Protein AF-A0AAD9NI65-F1 (afdb_monomer_lite)

Foldseek 3Di:
DDDDDDDDDDDDDPPPPPPPPPPVPDPCVVVQVVLDPDPDGAAEDEDDCVCQPDDDPPDPPDPPHSCVVVVVVVVCVVVVNVVSHHYDDDDPPPPDD

Secondary structure (DSSP, 8-state):
---------------------------HHHHHHHS-SSSSPPPEEE--GGGGG---SS-TT-S-SHHHHHHHHHHHHHTT-GGGSEEEPP-------

Sequence (97 aa):
MQRGRQQRKGAGTAQDTDLQHGAEEGDVTALLSSLTLGPSPPVGLLYNDVMLQHECTWDAANPECPDRLSMAYERCQNYGLVDRCLLLQVLFKHCQE

Radius of gyration: 29.48 Å; chains: 1; bounding box: 40×80×72 Å

Organism: Ridgeia piscesae (NCBI:txid27915)

pLDDT: mean 73.78, std 21.33, range [37.12, 98.0]

InterPro domains:
  IPR023696 Ureohydrolase domain superfamily [SSF52768] (43-90)
  IPR037138 Histone deacetylase domain superfamily [G3DSA:3.40.800.20] (38-95)

Structure (mmCIF, N/CA/C/O backbone):
data_AF-A0AAD9NI65-F1
#
_entry.id   AF-A0AAD9NI65-F1
#
loop_
_atom_site.group_PDB
_atom_site.id
_atom_site.type_symbol
_atom_site.label_atom_id
_atom_site.label_alt_id
_atom_site.label_comp_id
_atom_site.label_asym_id
_atom_site.label_entity_id
_atom_site.label_seq_id
_atom_site.pdbx_PDB_ins_code
_atom_site.Cartn_x
_atom_site.Cartn_y
_atom_site.Cartn_z
_atom_site.occupancy
_atom_site.B_iso_or_equiv
_atom_site.auth_seq_id
_atom_site.auth_comp_id
_atom_site.auth_asym_id
_atom_site.auth_atom_id
_atom_site.pdbx_PDB_model_num
ATOM 1 N N . MET A 1 1 ? -12.943 68.214 57.379 1.00 40.06 1 MET A N 1
ATOM 2 C CA . MET A 1 1 ? -13.467 69.009 56.241 1.00 40.06 1 MET A CA 1
ATOM 3 C C . MET A 1 1 ? -12.765 68.505 54.984 1.00 40.06 1 MET A C 1
ATOM 5 O O . MET A 1 1 ? -11.557 68.601 54.923 1.00 40.06 1 MET A O 1
ATOM 9 N N . GLN A 1 2 ? -13.374 67.581 54.239 1.00 40.41 2 GLN A N 1
ATOM 10 C CA . GLN A 1 2 ? -14.203 67.801 53.040 1.00 40.41 2 GLN A CA 1
ATOM 11 C C . GLN A 1 2 ? -13.410 68.115 51.748 1.00 40.41 2 GLN A C 1
ATOM 13 O O . GLN A 1 2 ? -12.905 69.217 51.600 1.00 40.41 2 GLN A O 1
ATOM 18 N N . ARG A 1 3 ? -13.528 67.164 50.795 1.00 42.19 3 ARG A N 1
ATOM 19 C CA . ARG A 1 3 ? -13.502 67.283 49.313 1.00 42.19 3 ARG A CA 1
ATOM 20 C C . ARG A 1 3 ? -12.110 67.412 48.648 1.00 42.19 3 ARG A C 1
ATOM 22 O O . ARG A 1 3 ? -11.268 68.141 49.129 1.00 42.19 3 ARG A O 1
ATOM 29 N N . GLY A 1 4 ? -11.813 66.750 47.526 1.00 40.78 4 GLY A N 1
ATOM 30 C CA . GLY A 1 4 ? -12.672 65.952 46.656 1.00 40.78 4 GLY A CA 1
ATOM 31 C C . GLY A 1 4 ? -11.933 65.267 45.493 1.00 40.78 4 GLY A C 1
ATOM 32 O O . GLY A 1 4 ? -10.818 65.619 45.132 1.00 40.78 4 GLY A O 1
ATOM 33 N N . ARG A 1 5 ? -12.632 64.260 44.950 1.00 50.56 5 ARG A N 1
ATOM 34 C CA . ARG A 1 5 ? -12.539 63.614 43.628 1.00 50.56 5 ARG A CA 1
ATOM 35 C C . ARG A 1 5 ? -11.766 64.387 42.549 1.00 50.56 5 ARG A C 1
ATOM 37 O O . ARG A 1 5 ? -12.168 65.487 42.186 1.00 50.56 5 ARG A O 1
ATOM 44 N N . GLN A 1 6 ? -10.903 63.664 41.833 1.00 58.44 6 GLN A N 1
ATOM 45 C CA . GLN A 1 6 ? -10.815 63.832 40.382 1.00 58.44 6 GLN A CA 1
ATOM 46 C C . GLN A 1 6 ? -10.751 62.468 39.687 1.00 58.44 6 GLN A C 1
ATOM 48 O O . GLN A 1 6 ? -9.811 61.695 39.838 1.00 58.44 6 GLN A O 1
ATOM 53 N N . GLN A 1 7 ? -11.833 62.165 38.971 1.00 50.38 7 GLN A N 1
ATOM 54 C CA . GLN A 1 7 ? -12.004 60.996 38.117 1.00 50.38 7 GLN A CA 1
ATOM 55 C C . GLN A 1 7 ? -11.197 61.190 36.831 1.00 50.38 7 GLN A C 1
ATOM 57 O O . GLN A 1 7 ? -11.369 62.205 36.157 1.00 50.38 7 GLN A O 1
ATOM 62 N N . ARG A 1 8 ? -10.397 60.197 36.434 1.00 45.09 8 ARG A N 1
ATOM 63 C CA . ARG A 1 8 ? -9.976 60.043 35.036 1.00 45.09 8 ARG A CA 1
ATOM 64 C C . ARG A 1 8 ? -10.664 58.805 34.480 1.00 45.09 8 ARG A C 1
ATOM 66 O O . ARG 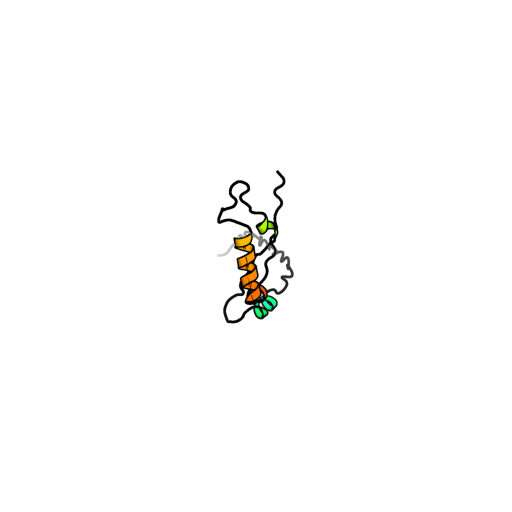A 1 8 ? -10.421 57.687 34.918 1.00 45.09 8 ARG A O 1
ATOM 73 N N . LYS A 1 9 ? -11.601 59.071 33.571 1.00 42.56 9 LYS A N 1
ATOM 74 C CA . LYS A 1 9 ? -12.301 58.102 32.734 1.00 42.56 9 LYS A CA 1
ATOM 75 C C . LYS A 1 9 ? -11.290 57.501 31.757 1.00 42.56 9 LYS A C 1
ATOM 77 O O . LYS A 1 9 ? -10.644 58.248 31.030 1.00 42.56 9 LYS A O 1
ATOM 82 N N . GLY A 1 10 ? -11.187 56.180 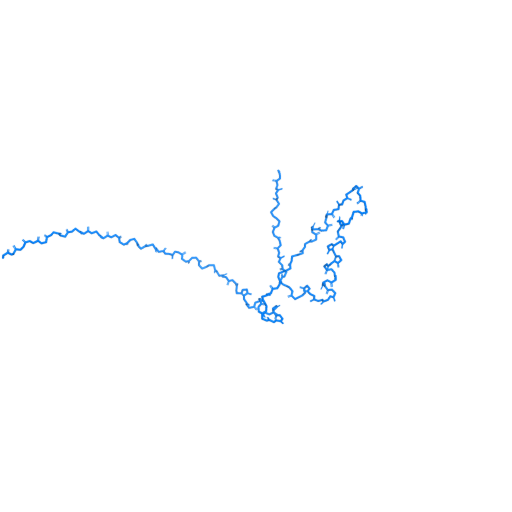31.739 1.00 37.12 10 GLY A N 1
ATOM 83 C CA . GLY A 1 10 ? -10.531 55.407 30.691 1.00 37.12 10 GLY A CA 1
ATOM 84 C C . GLY A 1 10 ? -11.434 54.228 30.369 1.00 37.12 10 GLY A C 1
ATOM 85 O O . GLY A 1 10 ? -11.304 53.170 30.970 1.00 37.12 10 GLY A O 1
ATOM 86 N N . ALA A 1 11 ? -12.424 54.471 29.511 1.00 44.75 11 ALA A N 1
ATOM 87 C CA . ALA A 1 11 ? -13.262 53.442 28.919 1.00 44.75 11 ALA A CA 1
ATOM 88 C C . ALA A 1 11 ? -12.553 52.957 27.653 1.00 44.75 11 ALA A C 1
ATOM 90 O O . ALA A 1 11 ? -12.263 53.758 26.766 1.00 44.75 11 ALA A O 1
ATOM 91 N N . GLY A 1 12 ? -12.241 51.669 27.608 1.00 37.75 12 GLY A N 1
ATOM 92 C CA . GLY A 1 12 ? -11.532 51.047 26.500 1.00 37.75 12 GLY A CA 1
ATOM 93 C C . GLY A 1 12 ? -11.400 49.549 26.722 1.00 37.75 12 GLY A C 1
ATOM 94 O O . GLY A 1 12 ? -10.294 49.029 26.760 1.00 37.75 12 GLY A O 1
ATOM 95 N N . THR A 1 13 ? -12.518 48.855 26.936 1.00 37.78 13 THR A N 1
ATOM 96 C CA . THR A 1 13 ? -12.559 47.399 26.775 1.00 37.78 13 THR A CA 1
ATOM 97 C C . THR A 1 13 ? -12.736 47.127 25.287 1.00 37.78 13 THR A C 1
ATOM 99 O O . THR A 1 13 ? -13.847 47.229 24.769 1.00 37.78 13 THR A O 1
ATOM 102 N N . ALA A 1 14 ? -11.631 46.860 24.592 1.00 45.78 14 ALA A N 1
ATOM 103 C CA . ALA A 1 14 ? -11.671 46.290 23.255 1.00 45.78 14 ALA A CA 1
ATOM 104 C C . ALA A 1 14 ? -12.325 44.906 23.371 1.00 45.78 14 ALA A C 1
ATOM 106 O O . ALA A 1 14 ? -11.759 43.994 23.969 1.00 45.78 14 ALA A O 1
ATOM 107 N N . GLN A 1 15 ? -13.561 44.791 22.893 1.00 44.94 15 GLN A N 1
ATOM 108 C CA . GLN A 1 15 ? -14.189 43.501 22.656 1.00 44.94 15 GLN A CA 1
ATOM 109 C C . GLN A 1 15 ? -13.623 42.994 21.333 1.00 44.94 15 GLN A C 1
ATOM 111 O O . GLN A 1 15 ? -14.033 43.449 20.269 1.00 44.94 15 GLN A O 1
ATOM 116 N N . ASP A 1 16 ? -12.626 42.121 21.425 1.00 38.44 16 ASP A N 1
ATOM 117 C CA . ASP A 1 16 ? -12.176 41.312 20.301 1.00 38.44 16 ASP A CA 1
ATOM 118 C C . ASP A 1 16 ? -13.226 40.213 20.099 1.00 38.44 16 ASP A C 1
ATOM 120 O O . ASP A 1 16 ? -13.365 39.296 20.912 1.00 38.44 16 ASP A O 1
ATOM 124 N N . THR A 1 17 ? -14.097 40.403 19.111 1.00 45.66 17 THR A N 1
ATOM 125 C CA . THR A 1 17 ? -15.110 39.416 18.744 1.00 45.66 17 THR A CA 1
ATOM 126 C C . THR A 1 17 ? -14.432 38.322 17.944 1.00 45.66 17 THR A C 1
ATOM 128 O O . THR A 1 17 ? -14.180 38.483 16.750 1.00 45.66 17 THR A O 1
ATOM 131 N N . ASP A 1 18 ? -14.149 37.225 18.636 1.00 46.25 18 ASP A N 1
ATOM 132 C CA . ASP A 1 18 ? -13.662 35.970 18.083 1.00 46.25 18 ASP A CA 1
ATOM 133 C C . ASP A 1 18 ? -14.609 35.489 16.968 1.00 46.25 18 ASP A C 1
ATOM 135 O O . ASP A 1 18 ? -15.750 35.078 17.206 1.00 46.25 18 ASP A O 1
ATOM 139 N N . LEU A 1 19 ? -14.160 35.632 15.719 1.00 53.47 19 LEU A N 1
ATOM 140 C CA . LEU A 1 19 ? -14.847 35.158 14.522 1.00 53.47 19 LEU A CA 1
ATOM 141 C C . LEU A 1 19 ? -14.686 33.641 14.446 1.00 53.47 19 LEU A C 1
ATOM 143 O O . LEU A 1 19 ? -13.803 33.131 13.754 1.00 53.47 19 LEU A O 1
ATOM 147 N N . GLN A 1 20 ? -15.569 32.923 15.136 1.00 49.72 20 GLN A N 1
ATOM 148 C CA . GLN A 1 20 ? -15.711 31.478 14.998 1.00 49.72 20 GLN A CA 1
ATOM 149 C C . GLN A 1 20 ? -16.196 31.147 13.582 1.00 49.72 20 GLN A C 1
ATOM 151 O O . GLN A 1 20 ? -17.390 31.115 13.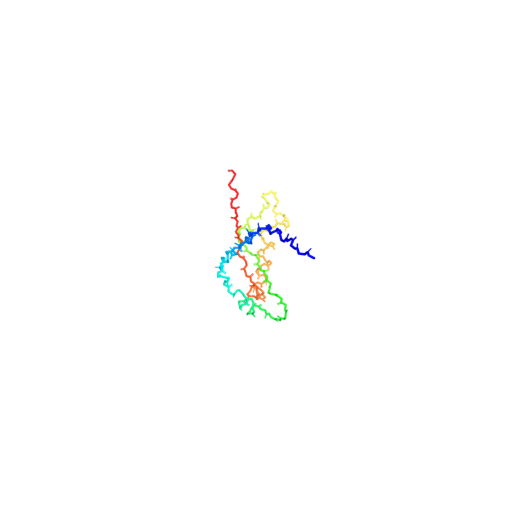288 1.00 49.72 20 GLN A O 1
ATOM 156 N N . HIS A 1 21 ? -15.239 30.910 12.687 1.00 43.91 21 HIS A N 1
ATOM 157 C CA . HIS A 1 21 ? -15.471 30.180 11.452 1.00 43.91 21 HIS A CA 1
ATOM 158 C C . HIS A 1 21 ? -15.660 28.715 11.834 1.00 43.91 21 HIS A C 1
ATOM 160 O O . HIS A 1 21 ? -14.691 27.989 12.049 1.00 43.91 21 HIS A O 1
ATOM 166 N N . GLY A 1 22 ? -16.922 28.304 11.953 1.00 41.00 22 GLY A N 1
ATOM 167 C CA . GLY A 1 22 ? -17.299 26.900 11.994 1.00 41.00 22 GLY A CA 1
ATOM 168 C C . GLY A 1 22 ? -16.904 26.250 10.675 1.00 41.00 22 GLY A C 1
ATOM 169 O O . GLY A 1 22 ? -17.643 26.308 9.696 1.00 41.00 22 GLY A O 1
ATOM 170 N N . ALA A 1 23 ? -15.706 25.673 10.637 1.00 46.78 23 ALA A N 1
ATOM 171 C CA . ALA A 1 23 ? -15.455 24.568 9.739 1.00 46.78 23 ALA A CA 1
ATOM 172 C C . ALA A 1 23 ? -16.350 23.433 10.239 1.00 46.78 23 ALA A C 1
ATOM 174 O O . ALA A 1 23 ? -16.191 22.967 11.366 1.00 46.78 23 ALA A O 1
ATOM 175 N N . GLU A 1 24 ? -17.333 23.054 9.431 1.00 52.50 24 GLU A N 1
ATOM 176 C CA . GLU A 1 24 ? -18.065 21.804 9.592 1.00 52.50 24 GLU A CA 1
ATOM 177 C C . GLU A 1 24 ? -17.031 20.673 9.471 1.00 52.50 24 GLU A C 1
ATOM 179 O O . GLU A 1 24 ? -16.730 20.184 8.379 1.00 52.50 24 GLU A O 1
ATOM 184 N N . GLU A 1 25 ? -16.392 20.330 10.591 1.00 51.88 25 GLU A N 1
ATOM 185 C CA . GLU A 1 25 ? -15.520 19.173 10.698 1.00 51.88 25 GLU A CA 1
ATOM 186 C C . GLU A 1 25 ? -16.414 17.947 10.551 1.00 51.88 25 GLU A C 1
ATOM 188 O O . GLU A 1 25 ? -17.130 17.556 11.472 1.00 51.88 25 GLU A O 1
ATOM 193 N N . GLY A 1 26 ? -16.430 17.370 9.348 1.00 57.94 26 GLY A N 1
ATOM 194 C CA . GLY A 1 26 ? -17.044 16.069 9.132 1.00 57.94 26 GLY A CA 1
ATOM 195 C C . GLY A 1 26 ? -16.509 15.100 10.182 1.00 57.94 26 GLY A C 1
ATOM 196 O O . GLY A 1 26 ? -15.295 14.981 10.345 1.00 57.94 26 GLY A O 1
ATOM 197 N N . ASP A 1 27 ? -17.417 14.458 10.916 1.00 65.50 27 ASP A N 1
ATOM 198 C CA . ASP A 1 27 ? -17.097 13.608 12.061 1.00 65.50 27 ASP A CA 1
ATOM 199 C C . ASP A 1 27 ? -16.351 12.339 11.614 1.00 65.50 27 ASP A C 1
ATOM 201 O O . ASP A 1 27 ? -16.913 11.260 11.415 1.00 65.50 27 ASP A O 1
ATOM 205 N N . VAL A 1 28 ? -15.039 12.483 11.432 1.00 67.38 28 VAL A N 1
ATOM 206 C CA . VAL A 1 28 ? -14.109 11.393 11.124 1.00 67.38 28 VAL A CA 1
ATOM 207 C C . VAL A 1 28 ? -14.046 10.376 12.262 1.00 67.38 28 VAL A C 1
ATOM 209 O O . VAL A 1 28 ? -13.684 9.224 12.035 1.00 67.38 28 VAL A O 1
ATOM 212 N N . THR A 1 29 ? -14.443 10.764 13.475 1.00 66.31 29 THR A N 1
ATOM 213 C CA . THR A 1 29 ? -14.391 9.939 14.686 1.00 66.31 29 THR A CA 1
ATOM 214 C C . THR A 1 29 ? -15.261 8.692 14.556 1.00 66.31 29 THR A C 1
ATOM 216 O O . THR A 1 29 ? -14.833 7.602 14.942 1.00 66.31 29 THR A O 1
ATOM 219 N N . ALA A 1 30 ? -16.446 8.810 13.950 1.00 64.94 30 ALA A N 1
ATOM 220 C CA . ALA A 1 30 ? -17.338 7.678 13.703 1.00 64.94 30 ALA A CA 1
ATOM 221 C C . ALA A 1 30 ? -16.747 6.675 12.692 1.00 64.94 30 ALA A C 1
ATOM 223 O O . ALA A 1 30 ? -16.801 5.463 12.913 1.00 64.94 30 ALA A O 1
ATOM 224 N N . LEU A 1 31 ? -16.116 7.170 11.620 1.00 63.50 31 LEU A N 1
ATOM 225 C CA . LEU A 1 31 ? -15.425 6.331 10.634 1.00 63.50 31 LEU A CA 1
ATOM 226 C C . LEU A 1 31 ? -14.211 5.635 11.254 1.00 63.50 31 LEU A C 1
ATOM 228 O O . LEU A 1 31 ? -14.068 4.420 11.118 1.00 63.50 31 LEU A O 1
ATOM 232 N N . LEU A 1 32 ? -13.390 6.376 12.006 1.00 62.91 32 LEU A N 1
ATOM 233 C CA . LEU A 1 32 ? -12.249 5.834 12.742 1.00 62.91 32 LEU A CA 1
ATOM 234 C C . LEU A 1 32 ? -12.682 4.711 13.695 1.00 62.91 32 LEU A C 1
ATOM 236 O O . LEU A 1 32 ? -12.023 3.680 13.745 1.00 62.91 32 LEU A O 1
ATOM 240 N N . SER A 1 33 ? -13.807 4.876 14.393 1.00 64.94 33 SER A N 1
ATOM 241 C CA . SER A 1 33 ? -14.332 3.894 15.354 1.00 64.94 33 SER A CA 1
ATOM 242 C C . SER A 1 33 ? -14.761 2.569 14.713 1.00 64.94 33 SER A C 1
ATOM 244 O O . SER A 1 33 ? -14.730 1.534 15.370 1.00 64.94 33 SER A O 1
ATOM 246 N N . SER A 1 34 ? -15.157 2.577 13.437 1.00 64.19 34 SER A N 1
ATOM 247 C CA . SER A 1 34 ? -15.508 1.352 12.698 1.00 64.19 34 SER A CA 1
ATOM 248 C C . SER A 1 34 ? -14.289 0.577 12.181 1.00 64.19 34 SER A C 1
ATOM 250 O O . SER A 1 34 ? -14.389 -0.614 11.895 1.00 64.19 34 SER A O 1
ATOM 252 N N . LEU A 1 35 ? -13.133 1.245 12.091 1.00 61.44 35 LEU A N 1
ATOM 253 C CA . LEU A 1 35 ? -11.864 0.692 11.606 1.00 61.44 35 LEU A CA 1
ATOM 254 C C . LEU A 1 35 ? -10.970 0.170 12.748 1.00 61.44 35 LEU A C 1
ATOM 256 O O . LEU A 1 35 ? -9.899 -0.388 12.499 1.00 61.44 35 LEU A O 1
ATOM 260 N N . THR A 1 36 ? -11.376 0.333 14.011 1.00 60.06 36 THR A N 1
ATOM 261 C CA . THR A 1 36 ? -10.598 -0.119 15.168 1.00 60.06 36 THR A CA 1
ATOM 262 C C . THR A 1 36 ? -10.951 -1.556 15.556 1.00 60.06 36 THR A C 1
ATOM 264 O O . THR A 1 36 ? -12.057 -1.883 15.969 1.00 60.06 36 THR A O 1
ATOM 267 N N . LEU A 1 37 ? -9.962 -2.450 15.482 1.00 60.28 37 LEU A N 1
ATOM 268 C CA . LEU A 1 37 ? -10.070 -3.845 15.945 1.00 60.28 37 LEU A CA 1
ATOM 269 C C . LEU A 1 37 ? -9.716 -4.020 17.435 1.00 60.28 37 LEU A C 1
ATOM 271 O O . LEU A 1 37 ? -9.432 -5.126 17.890 1.00 60.28 37 LEU A O 1
ATOM 275 N N . GLY A 1 38 ? -9.706 -2.926 18.199 1.00 65.25 38 GLY A N 1
ATOM 276 C CA . GLY A 1 38 ? -9.332 -2.882 19.611 1.00 65.25 38 GLY A CA 1
ATOM 277 C C . GLY A 1 38 ? -9.190 -1.441 20.120 1.00 65.25 38 GLY A C 1
ATOM 278 O O . GLY A 1 38 ? -9.503 -0.505 19.390 1.00 65.25 38 GLY A O 1
ATOM 279 N N . PRO A 1 39 ? -8.681 -1.223 21.346 1.00 73.75 39 PRO A N 1
ATOM 280 C CA . PRO A 1 39 ? -8.512 0.114 21.931 1.00 73.75 39 PRO A CA 1
ATOM 281 C C . PRO A 1 39 ? -7.393 0.950 21.277 1.00 73.75 39 PRO A C 1
ATOM 283 O O . PRO A 1 39 ? -7.037 2.011 21.786 1.00 73.75 39 PRO A O 1
ATOM 286 N N . SER A 1 40 ? -6.791 0.470 20.187 1.00 68.56 40 SER A N 1
ATOM 287 C CA . SER A 1 40 ? -5.729 1.172 19.474 1.00 68.56 40 SER A CA 1
ATOM 288 C C . SER A 1 40 ? -6.306 2.161 18.459 1.00 68.56 40 SER A C 1
ATOM 290 O O . SER A 1 40 ? -7.294 1.830 17.801 1.00 68.56 40 SER A O 1
ATOM 292 N N . PRO A 1 41 ? -5.665 3.324 18.258 1.00 76.19 41 PRO A N 1
ATOM 293 C CA . PRO A 1 41 ? -6.026 4.223 17.168 1.00 76.19 41 PRO A CA 1
ATOM 294 C C . PRO A 1 41 ? -5.910 3.508 15.806 1.00 76.19 41 PRO A C 1
ATOM 296 O O . PRO A 1 41 ? -5.115 2.570 15.671 1.00 76.19 41 PRO A O 1
ATOM 299 N N . PRO A 1 42 ? -6.696 3.921 14.799 1.00 82.31 42 PRO A N 1
ATOM 300 C CA . PRO A 1 42 ? -6.669 3.301 13.482 1.00 82.31 42 PRO A CA 1
ATOM 301 C C . PRO A 1 42 ? -5.333 3.540 12.785 1.00 82.31 42 PRO A C 1
ATOM 303 O O . PRO A 1 42 ? -4.671 4.563 12.974 1.00 82.31 42 PRO A O 1
ATOM 306 N N . VAL A 1 43 ? -4.942 2.571 11.962 1.00 89.94 43 VAL A N 1
ATOM 307 C CA . VAL A 1 43 ? -3.680 2.597 11.225 1.00 89.94 43 VAL A CA 1
ATOM 308 C C . VAL A 1 43 ? -3.905 3.288 9.887 1.00 89.94 43 VAL A C 1
ATOM 310 O O . VAL A 1 43 ? -4.734 2.851 9.092 1.00 89.94 43 VAL A O 1
ATOM 313 N N . GLY A 1 44 ? -3.164 4.365 9.634 1.00 92.00 44 GLY A N 1
ATOM 314 C CA . GLY A 1 44 ? -3.108 4.991 8.317 1.00 92.00 44 GLY A CA 1
ATOM 315 C C . GLY A 1 44 ? -2.250 4.165 7.361 1.00 92.00 44 GLY A C 1
ATOM 316 O O . GLY A 1 44 ? -1.152 3.739 7.722 1.00 92.00 44 GLY A O 1
ATOM 317 N N . LEU A 1 45 ? -2.733 3.961 6.140 1.00 93.62 45 LEU A N 1
ATOM 318 C CA . LEU A 1 45 ? -1.993 3.315 5.061 1.00 93.62 45 LEU A CA 1
ATOM 319 C C . LEU A 1 45 ? -1.884 4.276 3.883 1.00 93.62 45 LEU A C 1
ATOM 321 O O . LEU A 1 45 ? -2.877 4.859 3.459 1.00 93.62 45 LEU A O 1
ATOM 325 N N . LEU A 1 46 ? -0.678 4.417 3.341 1.00 94.06 46 LEU A N 1
ATOM 326 C CA . LEU A 1 46 ? -0.418 5.217 2.155 1.00 94.06 46 LEU A CA 1
ATOM 327 C C . LEU A 1 46 ? 0.130 4.317 1.053 1.00 94.06 46 LEU A C 1
ATOM 329 O O . LEU A 1 46 ? 1.162 3.671 1.228 1.00 94.06 46 LEU A O 1
ATOM 333 N N . TYR A 1 47 ? -0.559 4.294 -0.080 1.00 93.25 47 TYR A N 1
ATOM 334 C CA . TYR A 1 47 ? -0.141 3.569 -1.269 1.00 93.25 47 TYR A CA 1
ATOM 335 C C . TYR A 1 47 ? -0.549 4.359 -2.513 1.00 93.25 47 TYR A C 1
ATOM 337 O O . TYR A 1 47 ? -1.613 4.975 -2.543 1.00 93.25 47 TYR A O 1
ATOM 345 N N . ASN A 1 48 ? 0.317 4.384 -3.520 1.00 92.50 48 ASN A N 1
ATOM 346 C CA . ASN A 1 48 ? 0.078 5.068 -4.782 1.00 92.50 48 ASN A CA 1
ATOM 347 C C . ASN A 1 48 ? 0.927 4.411 -5.872 1.00 92.50 48 ASN A C 1
ATOM 349 O O . ASN A 1 48 ? 2.131 4.239 -5.685 1.00 92.50 48 ASN A O 1
ATOM 353 N N . ASP A 1 49 ? 0.312 4.111 -7.011 1.00 92.12 49 ASP A N 1
ATOM 354 C CA . ASP A 1 49 ? 0.961 3.438 -8.139 1.00 92.12 49 ASP A CA 1
ATOM 355 C C . ASP A 1 49 ? 2.108 4.251 -8.748 1.00 92.12 49 ASP A C 1
ATOM 357 O O . ASP A 1 49 ? 3.033 3.678 -9.313 1.00 92.12 49 ASP A O 1
ATOM 361 N N . VAL A 1 50 ? 2.118 5.582 -8.591 1.00 91.50 50 VAL A N 1
ATOM 362 C CA . VAL A 1 50 ? 3.253 6.429 -9.008 1.00 91.50 50 VAL A CA 1
ATOM 363 C C . VAL A 1 50 ? 4.537 6.014 -8.296 1.00 91.50 50 VAL A C 1
ATOM 365 O O . VAL A 1 50 ? 5.617 6.092 -8.877 1.00 91.50 50 VAL A O 1
ATOM 368 N N . MET A 1 51 ? 4.434 5.508 -7.063 1.00 91.62 51 MET A N 1
ATOM 369 C CA . MET A 1 51 ? 5.600 4.982 -6.366 1.00 91.62 51 MET A CA 1
ATOM 370 C C . MET A 1 51 ? 6.188 3.766 -7.077 1.00 91.62 51 MET A C 1
ATOM 372 O O . MET A 1 51 ? 7.348 3.499 -6.845 1.00 91.62 51 MET A O 1
ATOM 376 N N . LEU A 1 52 ? 5.473 3.053 -7.953 1.00 94.69 52 LEU A N 1
ATOM 377 C CA . LEU A 1 52 ? 6.011 1.918 -8.718 1.00 94.69 52 LEU A CA 1
ATOM 378 C C . LEU A 1 52 ? 6.876 2.340 -9.915 1.00 94.69 52 LEU A C 1
ATOM 380 O O . LEU A 1 52 ? 7.424 1.484 -10.595 1.00 94.69 52 LEU A O 1
ATOM 384 N N . GLN A 1 53 ? 7.010 3.640 -10.182 1.00 92.94 53 GLN A N 1
ATOM 385 C CA . GLN A 1 53 ? 7.862 4.153 -11.260 1.00 92.94 53 GLN A CA 1
ATOM 386 C C . GLN A 1 53 ? 9.340 4.265 -10.850 1.00 92.94 53 GLN A C 1
ATOM 388 O O . GLN A 1 53 ? 10.160 4.683 -11.664 1.00 92.94 53 GLN A O 1
ATOM 393 N N . HIS A 1 54 ? 9.698 3.932 -9.601 1.00 91.19 54 HIS A N 1
ATOM 394 C CA . HIS A 1 54 ? 11.102 3.893 -9.197 1.00 91.19 54 HIS A CA 1
ATOM 395 C C . HIS A 1 54 ? 11.790 2.691 -9.847 1.00 91.19 54 HIS A C 1
ATOM 397 O O . HIS A 1 54 ? 11.471 1.544 -9.557 1.00 91.19 54 HIS A O 1
ATOM 403 N N . GLU A 1 55 ? 12.752 2.935 -10.727 1.00 91.62 55 GLU A N 1
ATOM 404 C CA . GLU A 1 55 ? 13.577 1.871 -11.286 1.00 91.62 55 GLU A CA 1
ATOM 405 C C . GLU A 1 55 ? 15.006 2.349 -11.523 1.00 91.62 55 GLU A C 1
ATOM 407 O O . GLU A 1 55 ? 15.263 3.492 -11.911 1.00 91.62 55 GLU A O 1
ATOM 412 N N . CYS A 1 56 ? 15.959 1.452 -11.283 1.00 92.75 56 CYS A N 1
ATOM 413 C CA . CYS A 1 56 ? 17.345 1.672 -11.651 1.00 92.75 56 CYS A CA 1
ATOM 414 C C . CYS A 1 56 ? 17.534 1.293 -13.124 1.00 92.75 56 CYS A C 1
ATOM 416 O O . CYS A 1 56 ? 17.573 0.116 -13.471 1.00 92.75 56 CYS A O 1
ATOM 418 N N . THR A 1 57 ? 17.673 2.282 -14.006 1.00 92.25 57 THR A N 1
ATOM 419 C CA . THR A 1 57 ? 17.761 2.047 -15.461 1.00 92.25 57 THR A CA 1
ATOM 420 C C . THR A 1 57 ? 19.090 1.443 -15.922 1.00 92.25 57 THR A C 1
ATOM 422 O O . THR A 1 57 ? 19.197 0.983 -17.058 1.00 92.25 57 THR A O 1
ATOM 425 N N . TRP A 1 58 ? 20.114 1.447 -15.067 1.00 94.25 58 TRP A N 1
ATOM 426 C CA . TRP A 1 58 ? 21.466 0.990 -15.398 1.00 94.25 58 TRP A CA 1
ATOM 427 C C . TRP A 1 58 ? 21.877 -0.308 -14.688 1.00 94.25 58 TRP A C 1
ATOM 429 O O . TRP A 1 58 ? 22.857 -0.924 -15.102 1.00 94.25 58 TRP A O 1
ATOM 439 N N . ASP A 1 59 ? 21.139 -0.748 -13.664 1.00 93.81 59 ASP A N 1
ATOM 440 C CA . ASP A 1 59 ? 21.368 -2.019 -12.971 1.00 93.81 59 ASP A CA 1
ATOM 441 C C . ASP A 1 59 ? 20.053 -2.768 -12.742 1.00 93.81 59 ASP A C 1
ATOM 443 O O . ASP A 1 59 ? 19.260 -2.439 -11.859 1.00 93.81 59 ASP A O 1
ATOM 447 N N . ALA A 1 60 ? 19.862 -3.827 -13.527 1.00 89.69 60 ALA A N 1
ATOM 448 C CA . ALA A 1 60 ? 18.690 -4.689 -13.453 1.00 89.69 60 ALA A CA 1
ATOM 449 C C . ALA A 1 60 ? 18.653 -5.575 -12.192 1.00 89.69 60 ALA A C 1
ATOM 451 O O . ALA A 1 60 ? 17.602 -6.125 -11.875 1.00 89.69 60 ALA A O 1
ATOM 452 N N . ALA A 1 61 ? 19.775 -5.746 -11.483 1.00 92.44 61 ALA A N 1
ATOM 453 C CA . ALA A 1 61 ? 19.856 -6.549 -10.262 1.00 92.44 61 ALA A CA 1
ATOM 454 C C . ALA A 1 61 ? 19.718 -5.707 -8.981 1.00 92.44 61 ALA A C 1
ATOM 456 O O . ALA A 1 61 ? 19.911 -6.225 -7.876 1.00 92.44 61 ALA A O 1
ATOM 457 N N . ASN A 1 62 ? 19.384 -4.420 -9.112 1.00 93.31 62 ASN A N 1
ATOM 458 C CA . ASN A 1 62 ? 19.240 -3.523 -7.979 1.00 93.31 62 ASN A CA 1
ATOM 459 C C . ASN A 1 62 ? 18.115 -3.999 -7.031 1.00 93.31 62 ASN A C 1
ATOM 461 O O . ASN A 1 62 ? 16.990 -4.228 -7.479 1.00 93.31 62 ASN A O 1
ATOM 465 N N . PRO A 1 63 ? 18.367 -4.106 -5.712 1.00 93.06 63 PRO A N 1
ATOM 466 C CA . PRO A 1 63 ? 17.356 -4.548 -4.745 1.00 93.06 63 PRO A CA 1
ATOM 467 C C . PRO A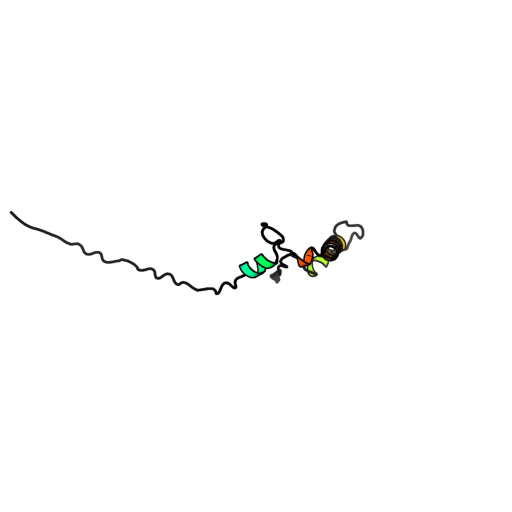 1 63 ? 16.231 -3.524 -4.503 1.00 93.06 63 PRO A C 1
ATOM 469 O O . PRO A 1 63 ? 15.226 -3.845 -3.867 1.00 93.06 63 PRO A O 1
ATOM 472 N N . GLU A 1 64 ? 16.406 -2.283 -4.957 1.00 94.56 64 GLU A N 1
ATOM 473 C CA . GLU A 1 64 ? 15.399 -1.220 -4.914 1.00 94.56 64 GLU A CA 1
ATOM 474 C C . GLU A 1 64 ? 14.661 -1.195 -6.263 1.00 94.56 64 GLU A C 1
ATOM 476 O O . GLU A 1 64 ? 15.101 -0.581 -7.234 1.00 94.56 64 GLU A O 1
ATOM 481 N N . CYS A 1 65 ? 13.594 -1.982 -6.353 1.00 93.81 65 CYS A N 1
ATOM 482 C CA . CYS A 1 65 ? 12.798 -2.151 -7.563 1.00 93.81 65 CYS A CA 1
ATOM 483 C C . CYS A 1 65 ? 11.296 -2.106 -7.234 1.00 93.81 65 CYS A C 1
ATOM 485 O O . CYS A 1 65 ? 10.925 -2.381 -6.083 1.00 93.81 65 CYS A O 1
ATOM 487 N N . PRO A 1 66 ? 10.421 -1.838 -8.226 1.00 96.25 66 PRO A N 1
ATOM 488 C CA . PRO A 1 66 ? 8.979 -1.678 -8.010 1.00 96.25 66 PRO A CA 1
ATOM 489 C C . PRO A 1 66 ? 8.340 -2.841 -7.246 1.00 96.25 66 PRO A C 1
ATOM 491 O O . PRO A 1 66 ? 7.479 -2.634 -6.383 1.00 96.25 66 PRO A O 1
ATOM 494 N N . ASP A 1 67 ? 8.825 -4.058 -7.507 1.00 95.50 67 ASP A N 1
ATOM 495 C CA . ASP A 1 67 ? 8.374 -5.299 -6.877 1.00 95.50 67 ASP A CA 1
ATOM 496 C C . ASP A 1 67 ? 8.496 -5.270 -5.354 1.00 95.50 67 ASP A C 1
ATOM 498 O O . ASP A 1 67 ? 7.659 -5.825 -4.640 1.00 95.50 67 ASP A O 1
ATOM 502 N N . ARG A 1 68 ? 9.496 -4.559 -4.823 1.00 95.75 68 ARG A N 1
ATOM 503 C CA . ARG A 1 68 ? 9.683 -4.417 -3.378 1.00 95.75 68 ARG A CA 1
ATOM 504 C C . ARG A 1 68 ? 8.471 -3.766 -2.711 1.00 95.75 68 ARG A C 1
ATOM 506 O O . ARG A 1 68 ? 8.125 -4.144 -1.591 1.00 95.75 68 ARG A O 1
ATOM 513 N N . LEU A 1 69 ? 7.819 -2.817 -3.385 1.00 96.25 69 LEU A N 1
ATOM 514 C CA . LEU A 1 69 ? 6.609 -2.163 -2.892 1.00 96.25 69 LEU A CA 1
ATOM 515 C C . LEU A 1 69 ? 5.343 -2.942 -3.271 1.00 96.25 69 LEU A C 1
ATOM 517 O O . LEU A 1 69 ? 4.489 -3.160 -2.407 1.00 96.25 69 LEU A O 1
ATOM 521 N N . SER A 1 70 ? 5.211 -3.373 -4.530 1.00 96.81 70 SER A N 1
ATOM 522 C CA . SER A 1 70 ? 3.996 -4.048 -5.008 1.00 96.81 70 SER A CA 1
ATOM 523 C C . SER A 1 70 ? 3.760 -5.378 -4.286 1.00 96.81 70 SER A C 1
ATOM 525 O O . SER A 1 70 ? 2.661 -5.602 -3.784 1.00 96.81 70 SER A O 1
ATOM 527 N N . MET A 1 71 ? 4.795 -6.206 -4.106 1.00 97.25 71 MET A N 1
ATOM 528 C CA . MET A 1 71 ? 4.674 -7.495 -3.415 1.00 97.25 71 MET A CA 1
ATOM 529 C C . MET A 1 71 ? 4.338 -7.335 -1.930 1.00 97.25 71 MET A C 1
ATOM 531 O O . MET A 1 71 ? 3.621 -8.156 -1.356 1.00 97.25 71 MET A O 1
ATOM 535 N N . ALA A 1 72 ? 4.871 -6.302 -1.270 1.00 96.56 72 ALA A N 1
ATOM 536 C CA . ALA A 1 72 ? 4.547 -6.026 0.127 1.00 96.56 72 ALA A CA 1
ATOM 537 C C . ALA A 1 72 ? 3.072 -5.630 0.274 1.00 96.56 72 ALA A C 1
ATOM 539 O O . ALA A 1 72 ? 2.378 -6.143 1.154 1.00 96.56 72 ALA A O 1
ATOM 540 N N . TYR A 1 73 ? 2.587 -4.766 -0.619 1.00 97.12 73 TYR A N 1
ATOM 541 C CA . TYR A 1 73 ? 1.192 -4.346 -0.643 1.00 97.12 73 TYR A CA 1
ATOM 542 C C . TYR A 1 73 ? 0.243 -5.506 -0.978 1.00 97.12 73 TYR A C 1
ATOM 544 O O . TYR A 1 73 ? -0.713 -5.730 -0.240 1.00 97.12 73 TYR A O 1
ATOM 552 N N . GLU A 1 74 ? 0.553 -6.309 -1.999 1.00 97.69 74 GLU A N 1
ATOM 553 C CA . GLU A 1 74 ? -0.217 -7.504 -2.372 1.00 97.69 74 GLU A CA 1
ATOM 554 C C . GLU A 1 74 ? -0.310 -8.499 -1.206 1.00 97.69 74 GLU A C 1
ATOM 556 O O . GLU A 1 74 ? -1.386 -9.001 -0.884 1.00 97.69 74 GLU A O 1
ATOM 561 N N . ARG A 1 75 ? 0.794 -8.752 -0.490 1.00 98.00 75 ARG A N 1
ATOM 562 C CA . ARG A 1 75 ? 0.751 -9.590 0.718 1.00 98.00 75 ARG A CA 1
ATOM 563 C C . ARG A 1 75 ? -0.182 -9.005 1.773 1.00 98.00 75 ARG A C 1
ATOM 565 O O . ARG A 1 75 ? -0.978 -9.746 2.340 1.00 98.00 75 ARG A O 1
ATOM 572 N N . CYS A 1 76 ? -0.114 -7.700 2.032 1.00 97.06 76 CYS A N 1
ATOM 573 C CA . CYS A 1 76 ? -1.032 -7.044 2.962 1.00 97.06 76 CYS A CA 1
ATOM 574 C C . CYS A 1 76 ? -2.499 -7.193 2.527 1.00 97.06 76 CYS A C 1
ATOM 576 O O . CYS A 1 76 ? -3.354 -7.408 3.386 1.00 97.06 76 CYS A O 1
ATOM 578 N N . GLN A 1 77 ? -2.794 -7.129 1.225 1.00 96.94 77 GLN A N 1
ATOM 579 C CA . GLN A 1 77 ? -4.134 -7.391 0.689 1.00 96.94 77 GLN A CA 1
ATOM 580 C C . GLN A 1 77 ? -4.560 -8.844 0.917 1.00 96.94 77 GLN A C 1
ATOM 582 O O . GLN A 1 77 ? -5.645 -9.084 1.435 1.00 96.94 77 GLN A O 1
ATOM 587 N N . ASN A 1 78 ? -3.686 -9.810 0.624 1.00 97.75 78 ASN A N 1
ATOM 588 C CA . ASN A 1 78 ? -3.961 -11.240 0.801 1.00 97.75 78 ASN A CA 1
ATOM 589 C C . ASN A 1 78 ? -4.280 -11.616 2.258 1.00 97.75 78 ASN A C 1
ATOM 591 O O . ASN A 1 78 ? -5.031 -12.556 2.506 1.00 97.75 78 ASN A O 1
ATOM 595 N N . TYR A 1 79 ? -3.738 -10.874 3.228 1.00 96.44 79 TYR A N 1
ATOM 596 C CA . TYR A 1 79 ? -4.058 -11.029 4.652 1.00 96.44 79 TYR A CA 1
ATOM 597 C C . TYR A 1 79 ? -5.232 -10.155 5.132 1.00 96.44 79 TYR A C 1
ATOM 599 O O . TYR A 1 79 ? -5.520 -10.134 6.330 1.00 96.44 79 TYR A O 1
ATOM 607 N N . GLY A 1 80 ? -5.889 -9.405 4.242 1.00 94.25 80 GLY A N 1
ATOM 608 C CA . GLY A 1 80 ? -6.972 -8.478 4.587 1.00 94.25 80 GLY A CA 1
ATOM 609 C C . GLY A 1 80 ? -6.523 -7.320 5.485 1.00 94.25 80 GLY A C 1
ATOM 610 O O .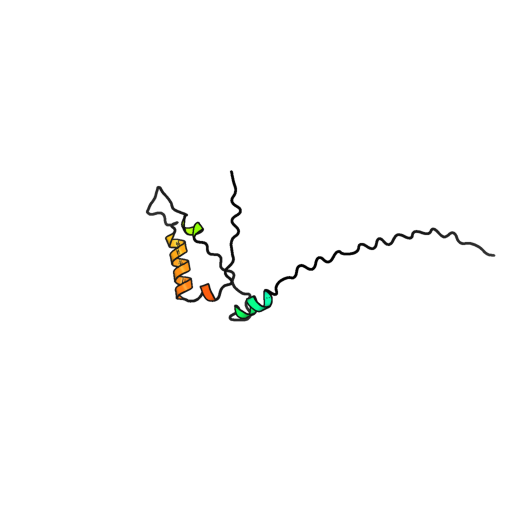 GLY A 1 80 ? -7.327 -6.761 6.227 1.00 94.25 80 GLY A O 1
ATOM 611 N N . LEU A 1 81 ? -5.229 -6.978 5.492 1.00 93.75 81 LEU A N 1
ATOM 612 C CA . LEU A 1 81 ? -4.690 -5.885 6.310 1.00 93.75 81 LEU A CA 1
ATOM 613 C C . LEU A 1 81 ? -4.994 -4.520 5.701 1.00 93.75 81 LEU A C 1
ATOM 615 O O . LEU A 1 81 ? -5.202 -3.565 6.441 1.00 93.75 81 LEU A O 1
ATOM 619 N N . VAL A 1 82 ? -5.038 -4.434 4.370 1.00 94.25 82 VAL A N 1
ATOM 620 C CA . VAL A 1 82 ? -5.355 -3.186 3.662 1.00 94.25 82 VAL A CA 1
ATOM 621 C C . VAL A 1 82 ? -6.767 -2.711 4.003 1.00 94.25 82 VAL A C 1
ATOM 623 O O . VAL A 1 82 ? -6.939 -1.547 4.347 1.00 94.25 82 VAL A O 1
ATOM 626 N N . ASP A 1 83 ? -7.739 -3.625 4.033 1.00 91.75 83 ASP A N 1
ATOM 627 C CA . ASP A 1 83 ? -9.149 -3.318 4.326 1.00 91.75 83 ASP A CA 1
ATOM 628 C C . ASP A 1 83 ? -9.383 -2.834 5.766 1.00 91.75 83 ASP A C 1
ATOM 630 O O . ASP A 1 83 ? -10.415 -2.246 6.082 1.00 91.75 83 ASP A O 1
ATOM 634 N N . ARG A 1 84 ? -8.420 -3.085 6.658 1.00 90.06 84 ARG A N 1
ATOM 635 C CA . ARG A 1 84 ? -8.458 -2.671 8.066 1.00 90.06 84 ARG A CA 1
ATOM 636 C C . ARG A 1 84 ? -7.823 -1.302 8.303 1.00 90.06 84 ARG A C 1
ATOM 638 O O . ARG A 1 84 ? -7.891 -0.793 9.421 1.00 90.06 84 ARG A O 1
ATOM 645 N N . CYS A 1 85 ? -7.150 -0.745 7.303 1.00 91.50 85 CYS A N 1
ATOM 646 C CA . CYS A 1 85 ? -6.431 0.514 7.419 1.00 91.50 85 CYS A CA 1
ATOM 647 C C . CYS A 1 85 ? -7.254 1.674 6.856 1.00 91.50 85 CYS A C 1
ATOM 649 O O . CYS A 1 85 ? -8.038 1.525 5.921 1.00 91.50 85 CYS A O 1
ATOM 651 N N . LEU A 1 86 ? -7.009 2.870 7.386 1.00 91.44 86 LEU A N 1
ATOM 652 C CA . LEU A 1 86 ? -7.479 4.106 6.777 1.00 91.44 86 LEU A CA 1
ATOM 653 C C . LEU A 1 86 ? -6.577 4.435 5.582 1.00 91.44 86 LEU A C 1
ATOM 655 O O . LEU A 1 86 ? -5.432 4.851 5.772 1.00 91.44 86 LEU A O 1
ATOM 659 N N . LEU A 1 87 ? -7.079 4.246 4.360 1.00 91.25 87 LEU A N 1
ATOM 660 C CA . LEU A 1 87 ? -6.335 4.589 3.150 1.00 91.25 87 LEU A CA 1
ATOM 661 C C . LEU A 1 87 ? -6.25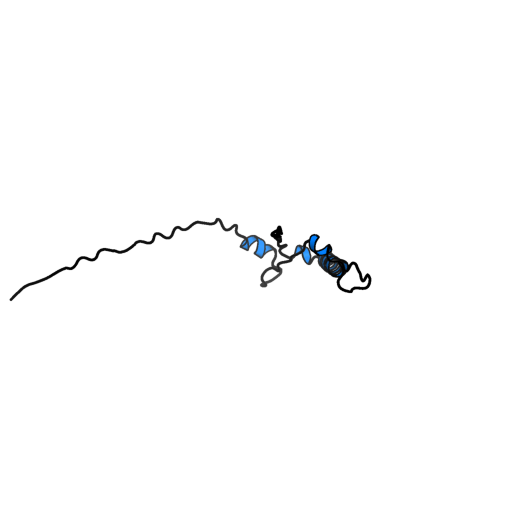9 6.113 2.990 1.00 91.25 87 LEU A C 1
ATOM 663 O O . LEU A 1 87 ? -7.274 6.792 2.835 1.00 91.25 87 LEU A O 1
ATOM 667 N N . LEU A 1 88 ? -5.041 6.646 3.034 1.00 91.56 88 LEU A N 1
ATOM 668 C CA . LEU A 1 88 ? -4.765 8.072 2.940 1.00 91.56 88 LEU A CA 1
ATOM 669 C C . LEU A 1 88 ? -4.454 8.463 1.497 1.00 91.56 88 LEU A C 1
ATOM 671 O O . LEU A 1 88 ? -3.613 7.853 0.834 1.00 91.56 88 LEU A O 1
ATOM 675 N N . GLN A 1 89 ? -5.093 9.533 1.031 1.00 86.94 89 GLN A N 1
ATOM 676 C CA . GLN A 1 89 ? -4.815 10.100 -0.280 1.00 86.94 89 GLN A CA 1
ATOM 677 C C . GLN A 1 89 ? -3.613 11.046 -0.209 1.00 86.94 89 GLN A C 1
ATOM 679 O O . GLN A 1 89 ? -3.577 11.981 0.592 1.00 86.94 89 GLN A O 1
ATOM 684 N N . VAL A 1 90 ? -2.633 10.824 -1.083 1.00 80.94 90 VAL A N 1
ATOM 685 C CA . VAL A 1 90 ? -1.476 11.714 -1.236 1.00 80.94 90 VAL A CA 1
ATOM 686 C C . VAL A 1 90 ? -1.811 12.844 -2.201 1.00 80.94 90 VAL A C 1
ATOM 688 O O . VAL A 1 90 ? -2.232 12.600 -3.331 1.00 80.94 90 VAL A O 1
ATOM 691 N N . LEU A 1 91 ? -1.565 14.083 -1.778 1.00 78.88 91 LEU A N 1
ATOM 692 C CA . LEU A 1 91 ? -1.530 15.233 -2.675 1.00 78.88 91 LEU A CA 1
ATOM 693 C C . LEU A 1 91 ? -0.095 15.429 -3.155 1.00 78.88 91 LEU A C 1
ATOM 695 O O . LEU A 1 91 ? 0.734 16.012 -2.457 1.00 78.88 91 LEU A O 1
ATOM 699 N N . PHE A 1 92 ? 0.196 14.968 -4.367 1.00 69.44 92 PHE A N 1
ATOM 700 C CA . PHE A 1 92 ? 1.426 15.357 -5.038 1.00 69.44 92 PHE A CA 1
ATOM 701 C C . PHE A 1 92 ? 1.266 16.790 -5.537 1.00 69.44 92 PHE A C 1
ATOM 703 O O . PHE A 1 92 ? 0.555 17.064 -6.505 1.00 69.44 92 PHE A O 1
ATOM 710 N N . LYS A 1 93 ? 1.921 17.733 -4.858 1.00 63.91 93 LYS A N 1
ATOM 711 C CA . LYS A 1 93 ? 2.161 19.055 -5.430 1.00 63.91 93 LYS A CA 1
ATOM 712 C C . LYS A 1 93 ? 3.163 18.852 -6.556 1.00 63.91 93 LYS A C 1
ATOM 714 O O . LYS A 1 93 ? 4.338 18.610 -6.306 1.00 63.91 93 LYS A O 1
ATOM 719 N N . HIS A 1 94 ? 2.667 18.883 -7.785 1.00 65.12 94 HIS A N 1
ATOM 720 C CA . HIS A 1 94 ? 3.510 18.888 -8.966 1.00 65.12 94 HIS A CA 1
ATOM 721 C C . HIS A 1 94 ? 4.425 20.118 -8.870 1.00 65.12 94 HIS A C 1
ATOM 723 O O . HIS A 1 94 ? 3.946 21.252 -8.928 1.00 65.12 94 HIS A O 1
ATOM 729 N N . CYS A 1 95 ? 5.714 19.901 -8.613 1.00 46.62 95 CYS A N 1
ATOM 730 C CA . CYS A 1 95 ? 6.710 20.959 -8.676 1.00 46.62 95 CYS A CA 1
ATOM 731 C C . CYS A 1 95 ? 6.974 21.183 -10.165 1.00 46.62 95 CYS A C 1
ATOM 733 O O . CYS A 1 95 ? 7.695 20.411 -10.786 1.00 46.62 95 CYS A O 1
ATOM 735 N N . GLN A 1 96 ? 6.275 22.148 -10.758 1.00 47.16 96 GLN A N 1
ATOM 736 C CA . GLN A 1 96 ? 6.630 22.649 -12.082 1.00 47.16 96 GLN A CA 1
ATOM 737 C C . GLN A 1 96 ? 7.976 23.364 -11.930 1.00 47.16 96 GLN A C 1
ATOM 739 O O . GLN A 1 96 ? 8.075 24.297 -11.130 1.00 47.16 96 GLN A O 1
ATOM 744 N N . GLU A 1 97 ? 8.994 22.848 -12.616 1.00 48.12 97 GLU A N 1
ATOM 745 C CA . GLU A 1 97 ? 10.296 23.504 -12.799 1.00 48.12 97 GLU A CA 1
ATOM 746 C C . GLU A 1 97 ? 10.183 24.693 -13.761 1.00 48.12 97 GLU A C 1
ATOM 748 O O . GLU A 1 97 ? 9.421 24.587 -14.753 1.00 48.12 97 GLU A O 1
#